Protein AF-A0A7Z1B1B9-F1 (afdb_monomer_lite)

Secondary structure (DSSP, 8-state):
-EEEEEEE-TTTT-TTSEEEEEEEEE------THHHHHHHHHHT-SEEEEEE--EEES-TTS-EEEEEEEEEEEEETTEEEEEEEEEEEEE-TTS-EE-HHHHHHHHHHHHHHHHHHS----THHHHHHHHHHHHHHHHHHHHHHHGGGSS--

Sequence (153 aa):
MATLHHVLAGHPPAPDRGIPATVACELVTGLDDTSVQDAYERSGAAAYLVAPYPRVLGERGTRRLVVGQIRVAVTSTRDVRLALGVEGAWSETGGWHHALLPIAATTLIAGGVALRRLQRPRARHYVITLLLVVALLAVLLLAGALVPAVLNR

pLDDT: mean 75.07, std 13.12, range [39.56, 94.06]

Organism: NCBI:txid485602

Foldseek 3Di:
DKDWDWAADDVVGDPVRTATETEDEDADDDDDVVVQVVVQVVLCAPDKDKDWDWDWDDDPLWIKTWTWIWMWGHRDSRYIYIYTHTDFMWTCNVHTDTDVPVVLVVVLVVVVVVVVVPDDDDPVVVVVNVVVNVVVVVVVVVVVVCVVVPPPD

Radius of gyration: 19.51 Å; chains: 1; bounding box: 53×46×43 Å

Structure (mmCIF, N/CA/C/O backbone):
data_AF-A0A7Z1B1B9-F1
#
_entry.id   AF-A0A7Z1B1B9-F1
#
loop_
_atom_site.group_PDB
_atom_site.id
_atom_site.type_symbol
_atom_site.label_atom_id
_atom_site.label_alt_id
_atom_site.label_comp_id
_atom_site.label_asym_id
_atom_site.label_entity_id
_atom_site.label_seq_id
_atom_site.pdbx_PDB_ins_code
_atom_site.Cartn_x
_atom_site.Cartn_y
_atom_site.Cartn_z
_atom_site.occupancy
_atom_site.B_iso_or_equiv
_atom_site.auth_seq_id
_atom_site.auth_comp_id
_atom_site.auth_asym_id
_atom_site.auth_atom_id
_atom_site.pdbx_PDB_model_num
ATOM 1 N N . MET A 1 1 ? -1.738 10.924 3.959 1.00 52.09 1 MET A N 1
ATOM 2 C CA . MET A 1 1 ? -2.941 11.778 4.114 1.00 52.09 1 MET A CA 1
ATOM 3 C C . MET A 1 1 ? -4.109 10.828 4.320 1.00 52.09 1 MET A C 1
ATOM 5 O O . MET A 1 1 ? -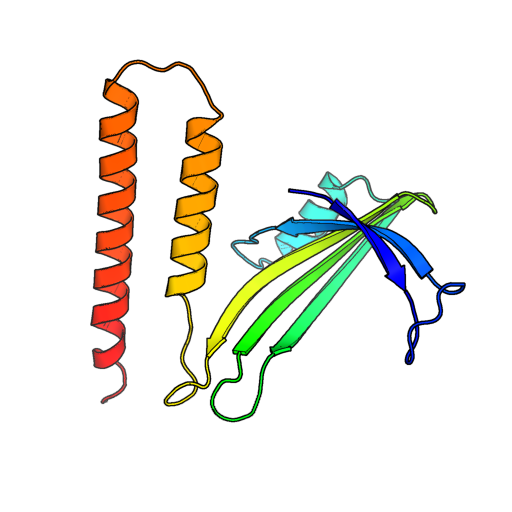4.295 9.965 3.472 1.00 52.09 1 MET A O 1
ATOM 9 N N . ALA A 1 2 ? -4.783 10.889 5.469 1.00 64.75 2 ALA A N 1
ATOM 10 C CA . ALA A 1 2 ? -5.869 9.970 5.814 1.00 64.75 2 ALA A CA 1
ATOM 11 C C . ALA A 1 2 ? -7.205 10.533 5.313 1.00 64.75 2 ALA A C 1
ATOM 13 O O . ALA A 1 2 ? -7.465 11.723 5.488 1.00 64.75 2 ALA A O 1
ATOM 14 N N . THR A 1 3 ? -8.022 9.695 4.681 1.00 75.19 3 THR A N 1
ATOM 15 C CA . THR A 1 3 ? -9.329 10.078 4.132 1.00 75.19 3 THR A CA 1
ATOM 16 C C . THR A 1 3 ? -10.385 9.120 4.669 1.00 75.19 3 THR A C 1
ATOM 18 O O . THR A 1 3 ? -10.143 7.918 4.772 1.00 75.19 3 THR A O 1
ATOM 21 N N . LEU A 1 4 ? -11.554 9.633 5.049 1.00 76.12 4 LEU A N 1
ATOM 22 C CA . LEU A 1 4 ? -12.664 8.788 5.483 1.00 76.12 4 LEU A CA 1
ATOM 23 C C . LEU A 1 4 ? -13.313 8.134 4.258 1.00 76.12 4 LEU A C 1
ATOM 25 O O . LEU A 1 4 ? -13.732 8.833 3.337 1.00 76.12 4 LEU A O 1
ATOM 29 N N . HIS A 1 5 ? -13.420 6.809 4.261 1.00 74.88 5 HIS A N 1
ATOM 30 C CA . HIS A 1 5 ? -14.088 6.047 3.213 1.00 74.88 5 HIS A CA 1
ATOM 31 C C . HIS A 1 5 ? -15.123 5.094 3.807 1.00 74.88 5 HIS A C 1
ATOM 33 O O . HIS A 1 5 ? -14.938 4.507 4.869 1.00 74.88 5 HIS A O 1
ATOM 39 N N . HIS A 1 6 ? -16.226 4.901 3.092 1.00 75.69 6 HIS A N 1
ATOM 40 C CA . HIS A 1 6 ? -17.160 3.833 3.415 1.00 75.69 6 HIS A CA 1
ATOM 41 C C . HIS A 1 6 ? -16.702 2.557 2.705 1.00 75.69 6 HIS A C 1
ATOM 43 O O . HIS A 1 6 ? -16.709 2.499 1.474 1.00 75.69 6 HIS A O 1
ATOM 49 N N . VAL A 1 7 ? -16.256 1.556 3.465 1.00 76.25 7 VAL A N 1
ATOM 50 C CA . VAL A 1 7 ? -15.754 0.300 2.899 1.00 76.25 7 VAL A CA 1
ATOM 51 C C . VAL A 1 7 ? -16.911 -0.682 2.831 1.00 76.25 7 VAL A C 1
ATOM 53 O O . VAL A 1 7 ? -17.411 -1.137 3.856 1.00 76.25 7 VAL A O 1
ATOM 56 N N . LEU A 1 8 ? -17.366 -0.967 1.612 1.00 76.44 8 LEU A N 1
ATOM 57 C CA . LEU A 1 8 ? -18.453 -1.906 1.343 1.00 76.44 8 LEU A CA 1
ATOM 58 C C . LEU A 1 8 ? -17.935 -3.348 1.377 1.00 76.44 8 LEU A C 1
ATOM 60 O O . LEU A 1 8 ? -16.857 -3.628 0.852 1.00 76.44 8 LEU A O 1
ATOM 64 N N . ALA A 1 9 ? -18.714 -4.262 1.950 1.00 74.75 9 ALA A N 1
ATOM 65 C CA . ALA A 1 9 ? -18.451 -5.694 1.924 1.00 74.75 9 ALA A CA 1
ATOM 66 C C . ALA A 1 9 ? -19.285 -6.401 0.840 1.00 74.75 9 ALA A C 1
ATOM 68 O O . ALA A 1 9 ? -20.379 -5.964 0.472 1.00 74.75 9 ALA A O 1
ATOM 69 N N . GLY A 1 10 ? -18.765 -7.538 0.367 1.00 69.00 10 GLY A N 1
ATOM 70 C CA . GLY A 1 10 ? -19.428 -8.426 -0.593 1.00 69.00 10 GLY A CA 1
ATOM 71 C C . GLY A 1 10 ? -19.040 -8.209 -2.061 1.00 69.00 10 GLY A C 1
ATOM 72 O O . GLY A 1 10 ? -18.375 -7.238 -2.424 1.00 69.00 10 GLY A O 1
ATOM 73 N N . HIS A 1 11 ? -19.460 -9.153 -2.909 1.00 64.94 11 HIS A N 1
ATOM 74 C CA . HIS A 1 11 ? -19.406 -9.039 -4.366 1.00 64.94 11 HIS A CA 1
ATOM 75 C C . HIS A 1 11 ? -20.756 -9.490 -4.968 1.00 64.94 11 HIS A C 1
ATOM 77 O O . HIS A 1 11 ? -21.078 -10.674 -4.860 1.00 64.94 11 HIS A O 1
ATOM 83 N N . PRO A 1 12 ? -21.556 -8.588 -5.573 1.00 77.88 12 PRO A N 1
ATOM 84 C CA . PRO A 1 12 ? -21.293 -7.158 -5.754 1.00 77.88 12 PRO A CA 1
ATOM 85 C C . PRO A 1 12 ? -21.307 -6.371 -4.424 1.00 77.88 12 PRO A C 1
ATOM 87 O O . PRO A 1 12 ? -21.840 -6.864 -3.428 1.00 77.88 12 PRO A O 1
ATOM 90 N N . PRO A 1 13 ? -20.723 -5.158 -4.387 1.00 75.38 13 PRO A N 1
ATOM 91 C CA . PRO A 1 13 ? -20.742 -4.308 -3.199 1.00 75.38 13 PRO A CA 1
ATOM 92 C C . PRO A 1 13 ? -22.178 -3.939 -2.810 1.00 75.38 13 PRO A C 1
ATOM 94 O O . PRO A 1 13 ? -22.927 -3.434 -3.647 1.00 75.38 13 PRO A O 1
ATOM 97 N N . ALA A 1 14 ? -22.551 -4.156 -1.547 1.00 77.94 14 ALA A N 1
ATOM 98 C CA . ALA A 1 14 ? -23.880 -3.822 -1.036 1.00 77.94 14 ALA A CA 1
ATOM 99 C C . ALA A 1 14 ? -23.808 -2.587 -0.107 1.00 77.94 14 ALA A C 1
ATOM 101 O O . ALA A 1 14 ? -23.043 -2.607 0.861 1.00 77.94 14 ALA A O 1
ATOM 102 N N . PRO A 1 15 ? -24.556 -1.498 -0.387 1.00 75.81 15 PRO A N 1
ATOM 103 C CA . PRO A 1 15 ? -24.442 -0.224 0.336 1.00 75.81 15 PRO A CA 1
ATOM 104 C C . PRO A 1 15 ? -24.849 -0.313 1.816 1.00 75.81 15 PRO A C 1
ATOM 106 O O . PRO A 1 15 ? -24.348 0.455 2.632 1.00 75.81 15 PRO A O 1
ATOM 109 N N . ASP A 1 16 ? -25.706 -1.270 2.167 1.00 83.81 16 ASP A N 1
ATOM 110 C CA . ASP A 1 16 ? -26.149 -1.599 3.527 1.00 83.81 16 ASP A CA 1
ATOM 111 C C . ASP A 1 16 ? -25.160 -2.493 4.296 1.00 83.81 16 ASP A C 1
ATOM 113 O O . ASP A 1 16 ? -25.317 -2.702 5.497 1.00 83.81 16 ASP A O 1
ATOM 117 N N . ARG A 1 17 ? -24.126 -3.019 3.626 1.00 75.31 17 ARG A N 1
ATOM 118 C CA . ARG A 1 17 ? -23.172 -3.986 4.191 1.00 75.31 17 ARG A CA 1
ATOM 119 C C . ARG A 1 17 ? -21.754 -3.436 4.201 1.00 75.31 17 ARG A C 1
ATOM 121 O O . ARG A 1 17 ? -20.829 -4.097 3.748 1.00 75.31 17 ARG A O 1
ATOM 128 N N . GLY A 1 18 ? -21.576 -2.214 4.692 1.00 77.12 18 GLY A N 1
ATOM 129 C CA . GLY A 1 18 ? -20.262 -1.593 4.835 1.00 77.12 18 GLY A CA 1
ATOM 130 C C . GLY A 1 18 ? -19.958 -1.150 6.258 1.00 77.12 18 GLY A C 1
ATOM 131 O O . GLY A 1 18 ? -20.840 -1.080 7.110 1.00 77.12 18 GLY A O 1
ATOM 132 N N . ILE A 1 19 ? -18.687 -0.848 6.502 1.00 77.44 19 ILE A N 1
ATOM 133 C CA . ILE A 1 19 ? -18.229 -0.226 7.744 1.00 77.44 19 ILE A CA 1
ATOM 134 C C . ILE A 1 19 ? -17.519 1.081 7.364 1.00 77.44 19 ILE A C 1
ATOM 136 O O . ILE A 1 19 ? -16.691 1.082 6.444 1.00 77.44 19 ILE A O 1
ATOM 140 N N . PRO A 1 20 ? -17.826 2.212 8.026 1.00 78.00 20 PRO A N 1
ATOM 141 C CA . PRO A 1 20 ? -17.042 3.425 7.857 1.00 78.00 20 PRO A CA 1
ATOM 142 C C . PRO A 1 20 ? -15.616 3.175 8.360 1.00 78.00 20 PRO A C 1
ATOM 144 O O . PRO A 1 20 ? -15.416 2.767 9.503 1.00 78.00 20 PRO A O 1
ATOM 147 N N . ALA A 1 21 ? -14.625 3.422 7.508 1.00 79.88 21 ALA A N 1
ATOM 148 C CA . ALA A 1 21 ? -13.223 3.265 7.854 1.00 79.88 21 ALA A CA 1
ATOM 149 C C . ALA A 1 21 ? -12.408 4.464 7.370 1.00 79.88 21 ALA A C 1
ATOM 151 O O . ALA A 1 21 ? -12.592 4.987 6.272 1.00 79.88 21 ALA A O 1
ATOM 152 N N . THR A 1 22 ? -11.456 4.898 8.182 1.00 80.94 22 THR A N 1
ATOM 153 C CA . THR A 1 22 ? -10.471 5.879 7.736 1.00 80.94 22 THR A CA 1
ATOM 154 C C . THR A 1 22 ? -9.371 5.140 6.993 1.00 80.94 22 THR A C 1
ATOM 156 O O . THR A 1 22 ? -8.668 4.320 7.581 1.00 80.94 22 THR A O 1
ATOM 159 N N . VAL A 1 23 ? -9.216 5.419 5.700 1.00 79.62 23 VAL A N 1
ATOM 160 C CA . VAL A 1 23 ? -8.163 4.824 4.875 1.00 79.62 23 VAL A CA 1
ATOM 161 C C . VAL A 1 23 ? -7.007 5.807 4.773 1.00 79.62 23 VAL A C 1
ATOM 163 O O . VAL A 1 23 ? -7.166 6.962 4.370 1.00 79.62 23 VAL A O 1
ATOM 166 N N . ALA A 1 24 ? -5.822 5.336 5.127 1.00 76.12 24 ALA A N 1
ATOM 167 C CA . ALA A 1 24 ? -4.565 6.017 4.906 1.00 76.12 24 ALA A CA 1
ATOM 168 C C . ALA A 1 24 ? -3.695 5.163 3.980 1.00 76.12 24 ALA A C 1
ATOM 170 O O . ALA A 1 24 ? -3.542 3.958 4.163 1.00 76.12 24 ALA A O 1
ATOM 171 N N . CYS A 1 25 ? -3.100 5.795 2.976 1.00 66.19 25 CYS A N 1
ATOM 172 C CA . CYS A 1 25 ? -1.982 5.192 2.261 1.00 66.19 25 CYS A CA 1
ATOM 173 C C . CYS A 1 25 ? -0.699 5.645 2.951 1.00 66.19 25 CYS A C 1
ATOM 175 O O . CYS A 1 25 ? -0.447 6.853 3.051 1.00 66.19 25 CYS A O 1
ATOM 177 N N . GLU A 1 26 ? 0.090 4.684 3.418 1.00 67.25 26 GLU A N 1
ATOM 178 C CA . GLU A 1 26 ? 1.363 4.925 4.084 1.00 67.25 26 GLU A CA 1
ATOM 179 C C . GLU A 1 26 ? 2.465 4.206 3.314 1.00 67.25 26 GLU A C 1
ATOM 181 O O . GLU A 1 26 ? 2.332 3.050 2.921 1.00 67.25 26 GLU A O 1
ATOM 186 N N . LEU A 1 27 ? 3.573 4.894 3.062 1.00 62.78 27 LEU A N 1
ATOM 187 C CA . LEU A 1 27 ? 4.744 4.213 2.534 1.00 62.78 27 LEU A CA 1
ATOM 188 C C . LEU A 1 27 ? 5.412 3.494 3.705 1.00 62.78 27 LEU A C 1
ATOM 190 O O . LEU A 1 27 ? 5.888 4.147 4.632 1.00 62.78 27 LEU A O 1
ATOM 194 N N . VAL A 1 28 ? 5.425 2.165 3.674 1.00 64.19 28 VAL A N 1
ATOM 195 C CA . VAL A 1 28 ? 6.071 1.358 4.711 1.00 64.19 28 VAL A CA 1
ATOM 196 C C . VAL A 1 28 ? 7.437 0.942 4.190 1.00 64.19 28 VAL A C 1
ATOM 198 O O . VAL A 1 28 ? 7.543 0.203 3.216 1.00 64.19 28 VAL A O 1
ATOM 201 N N . THR A 1 29 ? 8.492 1.439 4.828 1.00 56.69 29 THR A N 1
ATOM 202 C CA . THR A 1 29 ? 9.866 1.023 4.546 1.00 56.69 29 THR A CA 1
ATOM 203 C C . THR A 1 29 ? 10.276 -0.038 5.559 1.00 56.69 29 THR A C 1
ATOM 205 O O . THR A 1 29 ? 10.488 0.286 6.725 1.00 56.69 29 THR A O 1
ATOM 208 N N . GLY A 1 30 ? 10.398 -1.286 5.109 1.00 55.72 30 GLY A N 1
ATOM 209 C CA . GLY A 1 30 ? 10.837 -2.408 5.937 1.00 55.72 30 GLY A CA 1
ATOM 210 C C . GLY A 1 30 ? 9.676 -3.183 6.559 1.00 55.72 30 GLY A C 1
ATOM 211 O O . GLY A 1 30 ? 8.832 -2.628 7.261 1.00 55.72 30 GLY A O 1
ATOM 212 N N . LEU A 1 31 ? 9.657 -4.483 6.279 1.00 57.34 31 LEU A N 1
ATOM 213 C CA . LEU A 1 31 ? 8.808 -5.473 6.923 1.00 57.34 31 LEU A CA 1
ATOM 214 C C . LEU A 1 31 ? 9.688 -6.320 7.827 1.00 57.34 31 LEU A C 1
ATOM 216 O O . LEU A 1 31 ? 10.106 -7.408 7.447 1.00 57.34 31 LEU A O 1
ATOM 220 N N . ASP A 1 32 ? 10.045 -5.780 8.980 1.00 62.06 32 ASP A N 1
ATOM 221 C CA . ASP A 1 32 ? 10.591 -6.635 10.024 1.00 62.06 32 ASP A CA 1
ATOM 222 C C . ASP A 1 32 ? 9.423 -7.174 10.857 1.00 62.06 32 ASP A C 1
ATOM 224 O O . ASP A 1 32 ? 8.481 -6.426 11.127 1.00 62.06 32 ASP A O 1
ATOM 228 N N . ASP A 1 33 ? 9.434 -8.443 11.253 1.00 59.84 33 ASP A N 1
ATOM 229 C CA . ASP A 1 33 ? 8.339 -9.042 12.037 1.00 59.84 33 ASP A CA 1
ATOM 230 C C . ASP A 1 33 ? 8.189 -8.348 13.402 1.00 59.84 33 ASP A C 1
ATOM 232 O O . ASP A 1 33 ? 7.078 -8.173 13.912 1.00 59.84 33 ASP A O 1
ATOM 236 N N . THR A 1 34 ? 9.293 -7.806 13.923 1.00 59.88 34 THR A N 1
ATOM 237 C CA . THR A 1 34 ? 9.345 -6.907 15.084 1.00 59.88 34 THR A CA 1
ATOM 238 C C . THR A 1 34 ? 8.459 -5.662 14.905 1.00 59.88 34 THR A C 1
ATOM 240 O O . THR A 1 34 ? 7.928 -5.117 15.869 1.00 59.88 34 THR A O 1
ATOM 243 N N . SER A 1 35 ? 8.199 -5.244 13.660 1.00 69.75 35 SER A N 1
ATOM 244 C CA . SER A 1 35 ? 7.395 -4.058 13.348 1.00 69.75 35 SER A CA 1
ATOM 245 C C . SER A 1 35 ? 5.891 -4.233 13.563 1.00 69.75 35 SER A C 1
ATOM 247 O O . SER A 1 35 ? 5.200 -3.223 13.701 1.00 69.75 35 SER A O 1
ATOM 249 N N . VAL A 1 36 ? 5.359 -5.464 13.576 1.00 78.88 36 VAL A N 1
ATOM 250 C CA . VAL A 1 36 ? 3.906 -5.687 13.692 1.00 78.88 36 VAL A CA 1
ATOM 251 C C . VAL A 1 36 ? 3.435 -5.471 15.125 1.00 78.88 36 VAL A C 1
ATOM 253 O O . VAL A 1 36 ? 2.478 -4.725 15.337 1.00 78.88 36 VAL A O 1
ATOM 256 N N . GLN A 1 37 ? 4.129 -6.058 16.102 1.00 82.88 37 GLN A N 1
ATOM 257 C CA . GLN A 1 37 ? 3.823 -5.867 17.521 1.00 82.88 37 GLN A CA 1
ATOM 258 C C . GLN A 1 37 ? 4.034 -4.401 17.934 1.00 82.88 37 GLN A C 1
ATOM 260 O O . GLN A 1 37 ? 3.136 -3.791 18.510 1.00 82.88 37 GLN A O 1
ATOM 265 N N . ASP A 1 38 ? 5.146 -3.784 17.525 1.00 83.00 38 ASP A N 1
ATOM 266 C CA . ASP A 1 38 ? 5.408 -2.360 17.771 1.00 83.00 38 ASP A CA 1
ATOM 267 C C . ASP A 1 38 ? 4.367 -1.444 17.109 1.00 83.00 38 ASP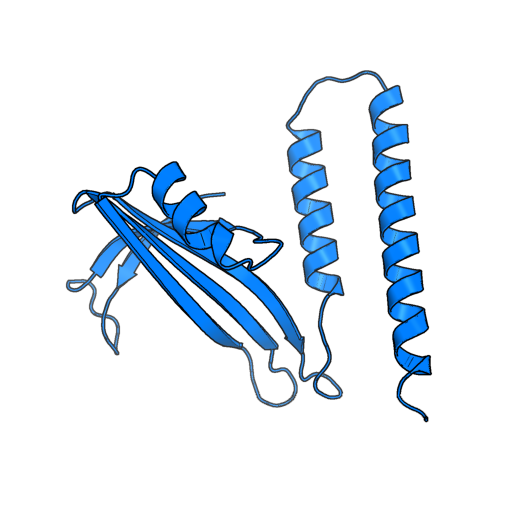 A C 1
ATOM 269 O O . ASP A 1 38 ? 4.056 -0.356 17.603 1.00 83.00 38 ASP A O 1
ATOM 273 N N . ALA A 1 39 ? 3.850 -1.820 15.935 1.00 80.25 39 ALA A N 1
ATOM 274 C CA . ALA A 1 39 ? 2.780 -1.077 15.278 1.00 80.25 39 ALA A CA 1
ATOM 275 C C . ALA A 1 39 ? 1.443 -1.248 16.007 1.00 80.25 39 ALA A C 1
ATOM 277 O O . ALA A 1 39 ? 0.700 -0.272 16.117 1.00 80.25 39 ALA A O 1
ATOM 278 N N . TYR A 1 40 ? 1.156 -2.440 16.536 1.00 85.81 40 TYR A N 1
ATOM 279 C CA . TYR A 1 40 ? -0.011 -2.678 17.378 1.00 85.81 40 TYR A CA 1
ATOM 280 C C . TYR A 1 40 ? 0.040 -1.821 18.645 1.00 85.81 40 TYR A C 1
ATOM 282 O O . TYR A 1 40 ? -0.871 -1.023 18.874 1.00 85.81 40 TYR A O 1
ATOM 290 N N . GLU A 1 41 ? 1.130 -1.896 19.406 1.00 88.94 41 GLU A N 1
ATOM 291 C CA . GLU A 1 41 ? 1.294 -1.154 20.660 1.00 88.94 41 GLU A CA 1
ATOM 292 C C . GLU A 1 41 ? 1.202 0.361 20.445 1.00 88.94 41 GLU A C 1
ATOM 294 O O . GLU A 1 41 ? 0.475 1.052 21.160 1.00 88.94 41 GLU A O 1
ATOM 299 N N . ARG A 1 42 ? 1.842 0.889 19.391 1.00 83.50 42 ARG A N 1
ATOM 300 C CA . ARG A 1 42 ? 1.743 2.316 19.033 1.00 83.50 42 ARG A CA 1
ATOM 301 C C . ARG A 1 42 ? 0.367 2.736 18.528 1.00 83.50 42 ARG A C 1
ATOM 303 O O . ARG A 1 42 ? 0.034 3.917 18.608 1.00 83.50 42 ARG A O 1
ATOM 310 N N . SER A 1 43 ? -0.415 1.815 17.966 1.00 82.00 43 SER A N 1
ATOM 311 C CA . SER A 1 43 ? -1.738 2.143 17.426 1.00 82.00 43 SER A CA 1
ATOM 312 C C . SER A 1 43 ? -2.775 2.414 18.516 1.00 82.00 43 SER A C 1
ATOM 314 O O . SER A 1 43 ? -3.748 3.119 18.249 1.00 82.00 43 SER A O 1
ATOM 316 N N . GLY A 1 44 ? -2.585 1.854 19.720 1.00 87.75 44 GLY A N 1
ATOM 317 C CA . GLY A 1 44 ? -3.588 1.878 20.789 1.00 87.75 44 GLY A CA 1
ATOM 318 C C . GLY A 1 44 ? -4.894 1.163 20.417 1.00 87.75 44 GLY A C 1
ATOM 319 O O . GLY A 1 44 ? -5.934 1.432 21.017 1.00 87.75 44 GLY A O 1
ATOM 320 N N . ALA A 1 45 ? -4.867 0.308 19.391 1.00 90.94 45 ALA A N 1
ATOM 321 C CA . ALA A 1 45 ? -6.041 -0.402 18.916 1.00 90.94 45 ALA A CA 1
ATOM 322 C C . ALA A 1 45 ? -6.444 -1.517 19.889 1.00 90.94 45 ALA A C 1
ATOM 324 O O . ALA A 1 45 ? -5.599 -2.152 20.509 1.00 90.94 45 ALA A O 1
ATOM 325 N N . ALA A 1 46 ? -7.742 -1.801 19.973 1.00 91.62 46 ALA A N 1
ATOM 326 C CA . ALA A 1 46 ? -8.258 -2.970 20.680 1.00 91.62 46 ALA A CA 1
ATOM 327 C C . ALA A 1 46 ? -8.044 -4.266 19.877 1.00 91.62 46 ALA A C 1
ATOM 329 O O . ALA A 1 46 ? -7.966 -5.350 20.448 1.00 91.62 46 ALA A O 1
ATOM 330 N N . ALA A 1 47 ? -7.968 -4.154 18.548 1.00 90.94 47 ALA A N 1
ATOM 331 C CA . ALA A 1 47 ? -7.631 -5.252 17.653 1.00 90.94 47 ALA A CA 1
ATOM 332 C C . ALA A 1 47 ? -6.789 -4.748 16.480 1.00 90.94 47 ALA A C 1
ATOM 334 O O . ALA A 1 47 ? -7.022 -3.653 15.957 1.00 90.94 47 ALA A O 1
ATOM 335 N N . TYR A 1 48 ? -5.834 -5.571 16.054 1.00 91.06 48 TYR A N 1
ATOM 336 C CA . TYR A 1 48 ? -4.925 -5.249 14.964 1.00 91.06 48 TYR A CA 1
ATOM 337 C C . TYR A 1 48 ? -4.688 -6.464 14.078 1.00 91.06 48 TYR A C 1
ATOM 339 O O . TYR A 1 48 ? -4.427 -7.559 14.570 1.00 91.06 48 TYR A O 1
ATOM 347 N N . LEU A 1 49 ? -4.804 -6.268 12.769 1.00 91.81 49 LEU A N 1
ATOM 348 C CA . LEU A 1 49 ? -4.602 -7.304 11.765 1.00 91.81 49 LEU A CA 1
ATOM 349 C C . LEU A 1 49 ? -3.646 -6.789 10.698 1.00 91.81 49 LEU A C 1
ATOM 351 O O . LEU A 1 49 ? -3.807 -5.678 10.197 1.00 91.81 49 LEU A O 1
ATOM 355 N N . VAL A 1 50 ? -2.701 -7.634 10.303 1.00 90.19 50 VAL A N 1
ATOM 356 C CA . VAL A 1 50 ? -1.862 -7.415 9.126 1.00 90.19 50 VAL A CA 1
ATOM 357 C C . VAL A 1 50 ? -2.138 -8.534 8.141 1.00 90.19 50 VAL A C 1
ATOM 359 O O . VAL A 1 50 ? -2.147 -9.703 8.519 1.00 90.19 50 VAL A O 1
ATOM 362 N N . ALA A 1 51 ? -2.379 -8.182 6.884 1.00 90.31 51 ALA A N 1
ATOM 363 C CA . ALA A 1 51 ? -2.579 -9.151 5.818 1.00 90.31 51 ALA A CA 1
ATOM 364 C C . ALA A 1 51 ? -1.780 -8.754 4.566 1.00 90.31 51 ALA A C 1
ATOM 366 O O . ALA A 1 51 ? -1.696 -7.562 4.253 1.00 90.31 51 ALA A O 1
ATOM 367 N N . PRO A 1 52 ? -1.222 -9.723 3.819 1.00 90.12 52 PRO A N 1
ATOM 368 C CA . PRO A 1 52 ? -0.632 -9.459 2.512 1.00 90.12 52 PRO A CA 1
ATOM 369 C C . PRO A 1 52 ? -1.656 -8.842 1.548 1.00 90.12 52 PRO A C 1
ATOM 371 O O . PRO A 1 52 ? -2.819 -9.244 1.519 1.00 90.12 52 PRO A O 1
ATOM 374 N N . TYR A 1 53 ? -1.216 -7.892 0.725 1.00 88.25 53 TYR A N 1
ATOM 375 C CA . TYR A 1 53 ? -2.033 -7.219 -0.285 1.00 88.25 53 TYR A CA 1
ATOM 376 C C . TYR A 1 53 ? -1.355 -7.259 -1.665 1.00 88.25 53 TYR A C 1
ATOM 378 O O . TYR A 1 53 ? -0.717 -6.290 -2.085 1.00 88.25 53 TYR A O 1
ATOM 386 N N . PRO A 1 54 ? -1.486 -8.373 -2.405 1.00 91.69 54 PRO A N 1
ATOM 387 C CA . PRO A 1 54 ? -1.152 -8.407 -3.818 1.00 91.69 54 PRO A CA 1
ATOM 388 C C . PRO A 1 54 ? -2.329 -7.883 -4.646 1.00 91.69 54 PRO A C 1
ATOM 390 O O . PRO A 1 54 ? -3.462 -8.353 -4.520 1.00 91.69 54 PRO A O 1
ATOM 393 N N . ARG A 1 55 ? -2.073 -6.933 -5.547 1.00 90.62 55 ARG A N 1
ATOM 394 C CA . ARG A 1 55 ? -3.084 -6.455 -6.492 1.00 90.62 55 ARG A CA 1
ATOM 395 C C . ARG A 1 55 ? -2.524 -6.289 -7.890 1.00 90.62 55 ARG A C 1
ATOM 397 O O . ARG A 1 55 ? -1.602 -5.512 -8.115 1.00 90.62 55 ARG A O 1
ATOM 404 N N . VAL A 1 56 ? -3.145 -6.981 -8.839 1.00 92.19 56 VAL A N 1
A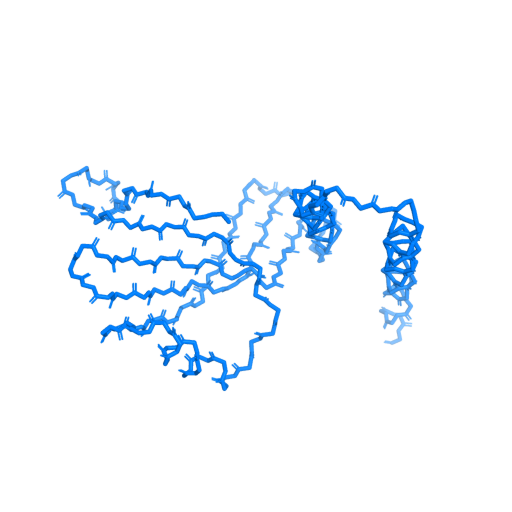TOM 405 C CA . VAL A 1 56 ? -2.908 -6.785 -10.270 1.00 92.19 56 VAL A CA 1
ATOM 406 C C . VAL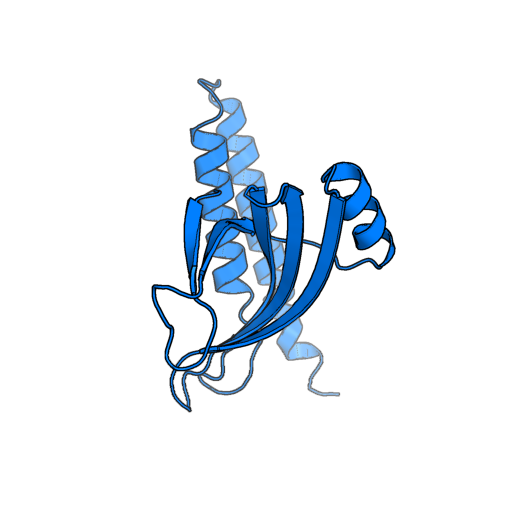 A 1 56 ? -3.877 -5.723 -10.787 1.00 92.19 56 VAL A C 1
ATOM 408 O O . VAL A 1 56 ? -5.074 -5.771 -10.508 1.00 92.19 56 VAL A O 1
ATOM 411 N N . LEU A 1 57 ? -3.351 -4.749 -11.517 1.00 91.69 57 LEU A N 1
ATOM 412 C CA . LEU A 1 57 ? -4.075 -3.624 -12.099 1.00 91.69 57 LEU A CA 1
ATOM 413 C C . LEU A 1 57 ? -3.819 -3.572 -13.605 1.00 91.69 57 LEU A C 1
ATOM 415 O O . LEU A 1 57 ? -2.708 -3.865 -14.039 1.00 91.69 57 LEU A O 1
ATOM 419 N N . GLY A 1 58 ? -4.805 -3.123 -14.378 1.00 91.38 58 GLY A N 1
ATOM 420 C CA . GLY A 1 58 ? -4.678 -2.939 -15.826 1.00 91.38 58 GLY A CA 1
ATOM 421 C C . GLY A 1 58 ? -4.871 -4.218 -16.645 1.00 91.38 58 GLY A C 1
ATOM 422 O O . GLY A 1 58 ? -5.170 -5.290 -16.117 1.00 91.38 58 GLY A O 1
ATOM 423 N N . GLU A 1 59 ? -4.715 -4.077 -17.958 1.00 92.75 59 GLU A N 1
ATOM 424 C CA . GLU A 1 59 ? -4.907 -5.147 -18.937 1.00 92.75 59 GLU A CA 1
ATOM 425 C C . GLU A 1 59 ? -3.597 -5.865 -19.253 1.00 92.75 59 GLU A C 1
ATOM 427 O O . GLU A 1 59 ? -2.504 -5.317 -19.082 1.00 92.75 59 GLU A O 1
ATOM 432 N N . ARG A 1 60 ? -3.701 -7.099 -19.756 1.00 93.12 60 ARG A N 1
ATOM 433 C CA . ARG A 1 60 ? -2.544 -7.900 -20.175 1.00 93.12 60 ARG A CA 1
ATOM 434 C C . ARG A 1 60 ? -1.651 -7.114 -21.146 1.00 93.12 60 ARG A C 1
ATOM 436 O O . ARG A 1 60 ? -2.139 -6.521 -22.098 1.00 93.12 60 ARG A O 1
ATOM 443 N N . GLY A 1 61 ? -0.343 -7.123 -20.896 1.00 91.06 61 GLY A N 1
ATOM 444 C CA . GLY A 1 61 ? 0.665 -6.347 -21.631 1.00 91.06 61 GLY A CA 1
ATOM 445 C C . GLY A 1 61 ? 0.973 -4.979 -21.008 1.00 91.06 61 GLY A C 1
ATOM 446 O O . GLY A 1 61 ? 2.018 -4.394 -21.288 1.00 91.06 61 GLY A O 1
ATOM 447 N N . THR A 1 62 ? 0.109 -4.485 -20.118 1.00 91.50 62 THR A N 1
ATOM 448 C CA . THR A 1 62 ? 0.305 -3.237 -19.357 1.00 91.50 62 THR A CA 1
ATOM 449 C C . THR A 1 62 ? 0.002 -3.410 -17.867 1.00 91.50 62 THR A C 1
ATOM 451 O O . THR A 1 62 ? -0.160 -2.423 -17.141 1.00 91.50 62 THR A O 1
ATOM 454 N N . ARG A 1 63 ? -0.064 -4.664 -17.390 1.00 94.06 63 ARG A N 1
ATOM 455 C CA . ARG A 1 63 ? -0.411 -4.956 -16.001 1.00 94.06 63 ARG A CA 1
ATOM 456 C C . ARG A 1 63 ? 0.605 -4.353 -15.051 1.00 94.06 63 ARG A C 1
ATOM 458 O O . ARG A 1 63 ? 1.807 -4.340 -15.312 1.00 94.06 63 ARG A O 1
ATOM 465 N N . ARG A 1 64 ? 0.108 -3.914 -13.902 1.00 90.94 64 ARG A N 1
ATOM 466 C CA . ARG A 1 64 ? 0.922 -3.540 -12.752 1.00 90.94 64 ARG A CA 1
ATOM 467 C C . ARG A 1 64 ? 0.583 -4.452 -11.595 1.00 90.94 64 ARG A C 1
ATOM 469 O O . ARG A 1 64 ? -0.586 -4.585 -11.252 1.00 90.94 64 ARG A O 1
ATOM 476 N N . LEU A 1 65 ? 1.590 -5.071 -11.003 1.00 90.19 65 LEU A N 1
ATOM 477 C CA . LEU A 1 65 ? 1.449 -5.822 -9.765 1.00 90.19 65 LEU A CA 1
ATOM 478 C C . LEU A 1 65 ? 1.924 -4.927 -8.628 1.00 90.19 65 LEU A C 1
ATOM 480 O O . LEU A 1 65 ? 3.089 -4.557 -8.587 1.00 90.19 65 LEU A O 1
ATOM 484 N N . VAL A 1 66 ? 1.026 -4.572 -7.722 1.00 88.94 66 VAL A N 1
ATOM 485 C CA . VAL A 1 66 ? 1.359 -3.903 -6.465 1.00 88.94 66 VAL A CA 1
ATOM 486 C C . VAL A 1 66 ? 1.417 -4.974 -5.388 1.00 88.94 66 VAL A C 1
ATOM 488 O O . VAL A 1 66 ? 0.465 -5.741 -5.248 1.00 88.94 66 VAL A O 1
ATOM 491 N N . VAL A 1 67 ? 2.521 -5.034 -4.652 1.00 88.44 67 VAL A N 1
ATOM 492 C CA . VAL A 1 67 ? 2.680 -5.913 -3.489 1.00 88.44 67 VAL A CA 1
ATOM 493 C C . VAL A 1 67 ? 2.891 -5.039 -2.266 1.00 88.44 67 VAL A C 1
ATOM 495 O O . VAL A 1 67 ? 3.501 -3.967 -2.335 1.00 88.44 67 VAL A O 1
ATOM 498 N N . GLY A 1 68 ? 2.319 -5.470 -1.157 1.00 88.12 68 GLY A N 1
ATOM 499 C CA . GLY A 1 68 ? 2.319 -4.725 0.078 1.00 88.12 68 GLY A CA 1
ATOM 500 C C . GLY A 1 68 ? 1.573 -5.465 1.171 1.00 88.12 68 GLY A C 1
ATOM 501 O O . GLY A 1 68 ? 1.238 -6.645 1.043 1.00 88.12 68 GLY A O 1
ATOM 502 N N . GLN A 1 69 ? 1.202 -4.714 2.197 1.00 88.81 69 GLN A N 1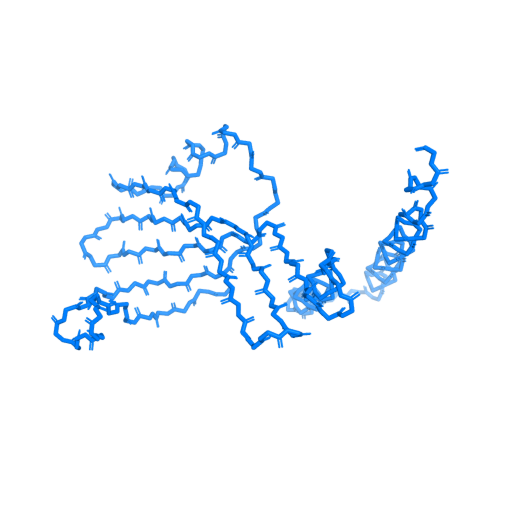
ATOM 503 C CA . GLN A 1 69 ? 0.376 -5.178 3.298 1.00 88.81 69 GLN A CA 1
ATOM 504 C C . GLN A 1 69 ? -0.764 -4.207 3.554 1.00 88.81 69 GLN A C 1
ATOM 506 O O . GLN A 1 69 ? -0.603 -2.989 3.464 1.00 88.81 69 GLN A O 1
ATOM 511 N N . ILE A 1 70 ? -1.909 -4.749 3.946 1.00 89.50 70 ILE A N 1
ATOM 512 C CA . ILE A 1 70 ? -2.964 -3.981 4.586 1.00 89.50 70 ILE A CA 1
ATOM 513 C C . ILE A 1 70 ? -2.880 -4.191 6.094 1.00 89.50 70 ILE A C 1
ATOM 515 O O . ILE A 1 70 ? -2.756 -5.313 6.583 1.00 89.50 70 ILE A O 1
ATOM 519 N N . ARG A 1 71 ? -2.933 -3.088 6.828 1.00 89.88 71 ARG A N 1
ATOM 520 C CA . ARG A 1 71 ? -2.951 -3.038 8.284 1.00 89.88 71 ARG A CA 1
ATOM 521 C C . ARG A 1 71 ? -4.302 -2.497 8.708 1.00 89.88 71 ARG A C 1
ATOM 523 O O . ARG A 1 71 ? -4.715 -1.432 8.253 1.00 89.88 71 ARG A O 1
ATOM 530 N N . VAL A 1 72 ? -4.992 -3.238 9.555 1.00 90.25 72 VAL A N 1
ATOM 531 C CA . VAL A 1 72 ? -6.305 -2.882 10.083 1.00 90.25 72 VAL A CA 1
ATOM 532 C C . VAL A 1 72 ? -6.149 -2.668 11.573 1.00 90.25 72 VAL A C 1
ATOM 534 O O . VAL A 1 72 ? -5.791 -3.597 12.286 1.00 90.25 72 VAL A O 1
ATOM 537 N N . ALA A 1 73 ? -6.422 -1.457 12.037 1.00 90.56 73 ALA A N 1
ATOM 538 C CA . ALA A 1 73 ? -6.438 -1.108 13.447 1.00 90.56 73 ALA A CA 1
ATOM 539 C C . ALA A 1 73 ? -7.864 -0.721 13.842 1.00 90.56 73 ALA A C 1
ATOM 541 O O . ALA A 1 73 ? -8.472 0.142 13.209 1.00 90.56 73 ALA A O 1
ATOM 542 N N . VAL A 1 74 ? -8.403 -1.359 14.878 1.00 91.81 74 VAL A N 1
ATOM 543 C CA . VAL A 1 74 ? -9.751 -1.089 15.387 1.00 91.81 74 VAL A CA 1
ATOM 544 C C . VAL A 1 74 ? -9.637 -0.555 16.805 1.00 91.81 74 VAL A C 1
ATOM 546 O O . VAL A 1 74 ? -9.340 -1.306 17.731 1.00 91.81 74 VAL A O 1
ATOM 549 N N . THR A 1 75 ? -9.877 0.741 16.987 1.00 88.50 75 THR A N 1
ATOM 550 C CA . THR A 1 75 ? -9.888 1.371 18.321 1.00 88.50 75 THR A CA 1
ATOM 551 C C . THR A 1 75 ? -11.254 1.208 18.984 1.00 88.50 75 THR A C 1
ATOM 553 O O . THR A 1 75 ? -11.368 1.000 20.187 1.00 88.50 75 THR A O 1
ATOM 556 N N . SER A 1 76 ? -12.315 1.307 18.184 1.00 84.75 76 SER A N 1
ATOM 557 C CA . SER A 1 76 ? -13.704 1.122 18.604 1.00 84.75 76 SER A CA 1
ATOM 558 C C . SER A 1 76 ? -14.531 0.606 17.429 1.00 84.75 76 SER A C 1
ATOM 560 O O . SER A 1 76 ? -14.079 0.640 16.285 1.00 84.75 76 SER A O 1
ATOM 562 N N . THR A 1 77 ? -15.777 0.198 17.675 1.00 76.31 77 THR A N 1
ATOM 563 C CA . THR A 1 77 ? -16.705 -0.288 16.635 1.00 76.31 77 THR A CA 1
ATOM 564 C C . THR A 1 77 ? -16.958 0.700 15.490 1.00 76.31 77 THR A C 1
ATOM 566 O O . THR A 1 77 ? -17.464 0.294 14.448 1.00 76.31 77 THR A O 1
ATOM 569 N N . ARG A 1 78 ? -16.617 1.985 15.659 1.00 77.25 78 ARG A N 1
ATOM 570 C CA . ARG A 1 78 ? -16.760 3.030 14.631 1.00 77.25 78 ARG A CA 1
ATOM 571 C C . ARG A 1 78 ? -15.442 3.687 14.211 1.00 77.25 78 ARG A C 1
ATOM 573 O O . ARG A 1 78 ? -15.465 4.526 13.318 1.00 77.25 78 ARG A O 1
ATOM 580 N N . ASP A 1 79 ? -14.318 3.329 14.832 1.00 83.94 79 ASP A N 1
ATOM 581 C CA . ASP A 1 79 ? -12.988 3.848 14.482 1.00 83.94 79 ASP A CA 1
ATOM 582 C C . ASP A 1 79 ? -12.123 2.694 13.976 1.00 83.94 79 ASP A C 1
ATOM 584 O O . ASP A 1 79 ? -11.323 2.110 14.713 1.00 83.94 79 ASP A O 1
ATOM 588 N N . VAL A 1 80 ? -12.362 2.340 12.711 1.00 86.12 80 VAL A N 1
ATOM 589 C CA . VAL A 1 80 ? -11.544 1.400 11.946 1.00 86.12 80 VAL A CA 1
ATOM 590 C C . VAL A 1 80 ? -10.587 2.206 11.083 1.00 86.12 80 VAL A C 1
ATOM 592 O O . VAL A 1 80 ? -11.008 3.026 10.263 1.00 86.12 80 VAL A O 1
ATOM 595 N N . ARG A 1 81 ? -9.291 1.958 11.242 1.00 85.50 81 ARG A N 1
ATOM 596 C CA . ARG A 1 81 ? -8.236 2.544 10.419 1.00 85.50 81 ARG A CA 1
ATOM 597 C C . ARG A 1 81 ? -7.621 1.473 9.545 1.00 85.50 81 ARG A C 1
ATOM 599 O O . ARG A 1 81 ? -7.224 0.415 10.026 1.00 85.50 81 ARG A O 1
ATOM 606 N N . LEU A 1 82 ? -7.541 1.774 8.260 1.00 85.00 82 LEU A N 1
ATOM 607 C CA . LEU A 1 82 ? -6.927 0.928 7.252 1.00 85.00 82 LEU A CA 1
ATOM 608 C C . LEU A 1 82 ? -5.688 1.648 6.738 1.00 85.00 82 LEU A C 1
ATOM 610 O O . LEU A 1 82 ? -5.808 2.714 6.139 1.00 85.00 82 LEU A O 1
ATOM 614 N N . ALA A 1 83 ? -4.515 1.074 6.971 1.00 84.94 83 ALA A N 1
ATOM 615 C CA . ALA A 1 83 ? -3.267 1.551 6.401 1.00 84.94 83 ALA A CA 1
ATOM 616 C C . ALA A 1 83 ? -2.787 0.569 5.331 1.00 84.94 83 ALA A C 1
ATOM 618 O O . ALA A 1 83 ? -2.624 -0.619 5.599 1.00 84.94 83 ALA A O 1
ATOM 619 N N . LEU A 1 84 ? -2.570 1.059 4.113 1.00 82.94 84 LEU A N 1
ATOM 620 C CA . LEU A 1 84 ? -1.941 0.273 3.055 1.00 82.94 84 LEU A CA 1
ATOM 621 C C . LEU A 1 84 ? -0.453 0.610 3.007 1.00 82.94 84 LEU A C 1
ATOM 623 O O . LEU A 1 84 ? -0.113 1.733 2.641 1.00 82.94 84 LEU A O 1
ATOM 627 N N . GLY A 1 85 ? 0.393 -0.362 3.341 1.00 83.19 85 GLY A N 1
ATOM 628 C CA . GLY A 1 85 ? 1.837 -0.316 3.147 1.00 83.19 85 GLY A CA 1
ATOM 629 C C . GLY A 1 85 ? 2.209 -0.892 1.791 1.00 83.19 85 GLY A C 1
ATOM 630 O O . GLY A 1 85 ? 1.996 -2.075 1.559 1.00 83.19 85 GLY A O 1
ATOM 631 N N . VAL A 1 86 ? 2.744 -0.075 0.885 1.00 81.75 86 VAL A N 1
ATOM 632 C CA . VAL A 1 86 ? 3.214 -0.550 -0.428 1.00 81.75 86 VAL A CA 1
ATOM 633 C C . VAL A 1 86 ? 4.690 -0.929 -0.332 1.00 81.75 86 VAL A C 1
ATOM 635 O O . VAL A 1 86 ? 5.516 -0.069 -0.041 1.00 81.75 86 VAL A O 1
ATOM 638 N N . GLU A 1 87 ? 5.010 -2.194 -0.602 1.00 81.62 87 GLU A N 1
ATOM 639 C CA . GLU A 1 87 ? 6.384 -2.723 -0.590 1.00 81.62 87 GLU A CA 1
ATOM 640 C C . GLU A 1 87 ? 7.071 -2.556 -1.941 1.00 81.62 87 GLU A C 1
ATOM 642 O O . GLU A 1 87 ? 8.252 -2.226 -2.022 1.00 81.62 87 GLU A O 1
ATOM 647 N N . GLY A 1 88 ? 6.324 -2.792 -3.017 1.00 82.12 88 GLY A N 1
ATOM 648 C CA . GLY A 1 88 ? 6.874 -2.799 -4.358 1.00 82.12 88 GLY A CA 1
ATOM 649 C C . GLY A 1 88 ? 5.792 -2.745 -5.417 1.00 82.12 88 GLY A C 1
ATOM 650 O O . GLY A 1 88 ? 4.623 -3.074 -5.190 1.00 82.12 88 GLY A O 1
ATOM 651 N N . ALA A 1 89 ? 6.198 -2.316 -6.603 1.00 87.44 89 ALA A N 1
ATOM 652 C CA . ALA A 1 89 ? 5.351 -2.330 -7.779 1.00 87.44 89 ALA A CA 1
ATOM 653 C C . ALA A 1 89 ? 6.136 -2.909 -8.950 1.00 87.44 89 ALA A C 1
ATOM 655 O O . ALA A 1 89 ? 7.259 -2.490 -9.208 1.00 87.44 89 ALA A O 1
ATOM 656 N N . TRP A 1 90 ? 5.541 -3.835 -9.689 1.00 91.00 90 TRP A N 1
ATOM 657 C CA . TRP A 1 90 ? 6.092 -4.386 -10.919 1.00 91.00 90 TRP A CA 1
ATOM 658 C C . TRP A 1 90 ? 5.214 -3.988 -12.094 1.00 91.00 90 TRP A C 1
ATOM 660 O O . TRP A 1 90 ? 3.999 -3.862 -11.954 1.00 91.00 90 TRP A O 1
ATOM 670 N N . SER A 1 91 ? 5.830 -3.800 -13.252 1.00 90.06 91 SER A N 1
ATOM 671 C CA . SER A 1 91 ? 5.156 -3.487 -14.508 1.00 90.06 91 SER A CA 1
ATOM 672 C C . SER A 1 91 ? 5.416 -4.597 -15.516 1.00 90.06 91 SER A C 1
ATOM 674 O O . SER A 1 91 ? 6.543 -5.070 -15.603 1.00 90.06 91 SER A O 1
ATOM 676 N N . GLU A 1 92 ? 4.391 -5.003 -16.266 1.00 93.19 92 GLU A N 1
ATOM 677 C CA . GLU A 1 92 ? 4.488 -5.966 -17.373 1.00 93.19 92 GLU A CA 1
ATOM 678 C C . GLU A 1 92 ? 4.918 -5.300 -18.693 1.00 93.19 92 GLU A C 1
ATOM 680 O O . GLU A 1 92 ? 5.235 -5.995 -19.656 1.00 93.19 92 GLU A O 1
ATOM 685 N N . THR A 1 93 ? 4.921 -3.965 -18.783 1.00 88.19 93 THR A N 1
ATOM 686 C CA . THR A 1 93 ? 5.238 -3.263 -20.038 1.00 88.19 93 THR A CA 1
ATOM 687 C C . THR A 1 93 ? 6.651 -3.609 -20.514 1.00 88.19 93 THR A C 1
ATOM 689 O O . THR A 1 93 ? 7.629 -3.190 -19.907 1.00 88.19 93 THR A O 1
ATOM 692 N N . GLY A 1 94 ? 6.763 -4.361 -21.612 1.00 87.44 94 GLY A N 1
ATOM 693 C CA . GLY A 1 94 ? 8.058 -4.848 -22.106 1.00 87.44 94 GLY A CA 1
ATOM 694 C C . GLY A 1 94 ? 8.654 -6.007 -21.291 1.00 87.44 94 GLY A C 1
ATOM 695 O O . GLY A 1 94 ? 9.850 -6.259 -21.386 1.00 87.44 94 GLY A O 1
ATOM 696 N N . GLY A 1 95 ? 7.834 -6.711 -20.505 1.00 90.50 95 GLY A N 1
ATOM 697 C CA . GLY A 1 95 ? 8.241 -7.766 -19.574 1.00 90.50 95 GLY A CA 1
ATOM 698 C C . GLY A 1 95 ? 8.114 -7.328 -18.114 1.00 90.50 95 GLY A C 1
ATOM 699 O O . GLY A 1 95 ? 8.041 -6.136 -17.817 1.00 90.50 95 GLY A O 1
ATOM 700 N N . TRP A 1 96 ? 8.074 -8.295 -17.192 1.00 91.06 96 TRP A N 1
ATOM 701 C CA . TRP A 1 96 ? 7.969 -8.009 -15.761 1.00 91.06 96 TRP A CA 1
ATOM 702 C C . TRP A 1 96 ? 9.258 -7.390 -15.225 1.00 91.06 96 TRP A C 1
ATOM 704 O O . TRP A 1 96 ? 10.295 -8.045 -15.167 1.00 91.06 96 TRP A O 1
ATOM 714 N N . HIS A 1 97 ? 9.175 -6.136 -14.792 1.00 87.31 97 HIS A N 1
ATOM 715 C CA . HIS A 1 97 ? 10.287 -5.412 -14.188 1.00 87.31 97 HIS A CA 1
ATOM 716 C C . HIS A 1 97 ? 9.821 -4.594 -12.985 1.00 87.31 97 HIS A C 1
ATOM 718 O O . HIS A 1 97 ? 8.661 -4.183 -12.892 1.00 87.31 97 HIS A O 1
ATOM 724 N N . HIS 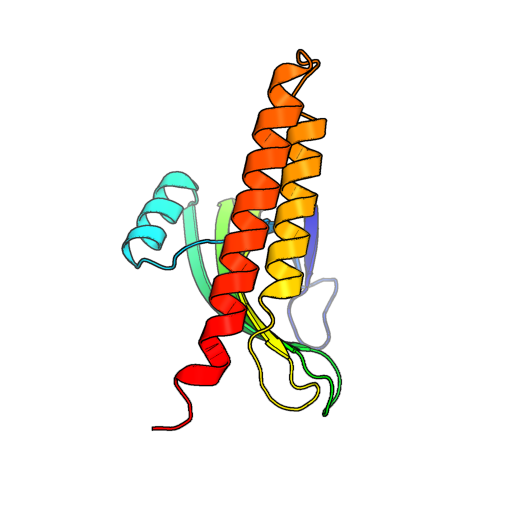A 1 98 ? 10.732 -4.364 -12.042 1.00 85.06 98 HIS A N 1
ATOM 725 C CA . HIS A 1 98 ? 10.439 -3.608 -10.832 1.00 85.06 98 HIS A CA 1
ATOM 726 C C . HIS A 1 98 ? 10.336 -2.107 -11.155 1.00 85.06 98 HIS A C 1
ATOM 728 O O . HIS A 1 98 ? 11.285 -1.481 -11.627 1.00 85.06 98 HIS A O 1
ATOM 734 N N . ALA A 1 99 ? 9.172 -1.519 -10.904 1.00 78.25 99 ALA A N 1
ATOM 735 C CA . ALA A 1 99 ? 8.859 -0.120 -11.150 1.00 78.25 99 ALA A CA 1
ATOM 736 C C . ALA A 1 99 ? 9.155 0.725 -9.897 1.00 78.25 99 ALA A C 1
ATOM 738 O O . ALA A 1 99 ? 8.250 1.235 -9.238 1.00 78.25 99 ALA A O 1
ATOM 739 N N . LEU A 1 100 ? 10.443 0.897 -9.577 1.00 68.50 100 LEU A N 1
ATOM 740 C CA . LEU A 1 100 ? 10.900 1.766 -8.476 1.00 68.50 100 LEU A CA 1
ATOM 741 C C . LEU A 1 100 ? 10.773 3.259 -8.801 1.00 68.50 100 LEU A C 1
ATOM 743 O O . LEU A 1 100 ? 10.541 4.074 -7.911 1.00 68.50 100 LEU A O 1
ATOM 747 N N . LEU A 1 101 ? 10.904 3.619 -10.080 1.00 60.78 101 LEU A N 1
ATOM 748 C CA . LEU A 1 101 ? 10.900 5.004 -10.563 1.00 60.78 101 LEU A CA 1
ATOM 749 C C . LEU A 1 101 ? 9.632 5.792 -10.183 1.00 60.78 101 LEU A C 1
ATOM 751 O O . LEU A 1 101 ? 9.766 6.895 -9.652 1.00 60.78 101 LEU A O 1
ATOM 755 N N . PRO A 1 102 ? 8.409 5.260 -10.377 1.00 59.00 102 PRO A N 1
ATOM 756 C CA . PRO A 1 102 ? 7.188 5.943 -9.960 1.00 59.00 102 PRO A CA 1
ATOM 757 C C . PRO A 1 102 ? 7.123 6.141 -8.446 1.00 59.00 102 PRO A C 1
ATOM 759 O O . PRO A 1 102 ? 6.711 7.204 -7.989 1.00 59.00 102 PRO A O 1
ATOM 762 N N . ILE A 1 103 ? 7.559 5.148 -7.663 1.00 57.66 103 ILE A N 1
ATOM 763 C CA . ILE A 1 103 ? 7.540 5.218 -6.198 1.00 57.66 103 ILE A CA 1
ATOM 764 C C . ILE A 1 103 ? 8.516 6.299 -5.731 1.00 57.66 103 ILE A C 1
ATOM 766 O O . ILE A 1 103 ? 8.109 7.214 -5.022 1.00 57.66 103 ILE A O 1
ATOM 770 N N . ALA A 1 104 ? 9.762 6.274 -6.210 1.00 58.44 104 ALA A N 1
ATOM 771 C CA . ALA A 1 104 ? 10.768 7.286 -5.894 1.00 58.44 104 ALA A CA 1
ATOM 772 C C . ALA A 1 104 ? 10.316 8.703 -6.291 1.00 58.44 104 ALA A C 1
ATOM 774 O O . ALA A 1 104 ? 10.458 9.640 -5.504 1.00 58.44 104 ALA A O 1
ATOM 775 N N . ALA A 1 105 ? 9.707 8.862 -7.470 1.00 61.22 105 ALA A N 1
ATOM 776 C CA . ALA A 1 105 ? 9.172 10.144 -7.920 1.00 61.22 105 ALA A CA 1
ATOM 777 C C . ALA A 1 105 ? 8.027 10.642 -7.022 1.00 61.22 105 ALA A C 1
ATOM 779 O O . ALA A 1 105 ? 8.001 11.812 -6.639 1.00 61.22 105 ALA A O 1
ATOM 780 N N . THR A 1 106 ? 7.107 9.758 -6.627 1.00 59.94 106 THR A N 1
ATOM 781 C CA . THR A 1 106 ? 5.989 10.123 -5.742 1.00 59.94 106 THR A CA 1
ATOM 782 C C . THR A 1 106 ? 6.493 10.510 -4.352 1.00 59.94 106 THR A C 1
ATOM 784 O O . THR A 1 106 ? 6.037 11.505 -3.787 1.00 59.94 106 THR A O 1
ATOM 787 N N . THR A 1 107 ? 7.486 9.785 -3.830 1.00 60.53 107 THR A N 1
ATOM 788 C CA . THR A 1 107 ? 8.145 10.088 -2.553 1.00 60.53 107 THR A CA 1
ATOM 789 C C . THR A 1 107 ? 8.846 11.445 -2.588 1.00 60.53 107 THR A C 1
ATOM 791 O O . THR A 1 107 ? 8.696 12.234 -1.657 1.00 60.53 107 THR A O 1
ATOM 794 N N . LEU A 1 108 ? 9.550 11.765 -3.679 1.00 62.62 108 LEU A N 1
ATOM 795 C CA . LEU A 1 108 ? 10.193 13.070 -3.865 1.00 62.62 108 LEU A CA 1
ATOM 796 C C . LEU A 1 108 ? 9.175 14.216 -3.896 1.00 62.62 108 LEU A C 1
ATOM 798 O O . LEU A 1 108 ? 9.383 15.244 -3.250 1.00 62.62 108 LEU A O 1
ATOM 802 N N . ILE A 1 109 ? 8.053 14.032 -4.595 1.00 69.56 109 ILE A N 1
ATOM 803 C CA . ILE A 1 109 ? 6.986 15.038 -4.669 1.00 69.56 109 ILE A CA 1
ATOM 804 C C . ILE A 1 109 ? 6.331 15.228 -3.295 1.00 69.56 109 ILE A C 1
ATOM 806 O O . ILE A 1 109 ? 6.191 16.361 -2.833 1.00 69.56 109 ILE A O 1
ATOM 810 N N . ALA A 1 110 ? 5.966 14.139 -2.612 1.00 65.31 110 ALA A N 1
ATOM 811 C CA . ALA A 1 110 ? 5.350 14.190 -1.287 1.00 65.31 110 ALA A CA 1
ATOM 812 C C . ALA A 1 110 ? 6.279 14.838 -0.246 1.00 65.31 110 ALA A C 1
ATOM 814 O O . ALA A 1 110 ? 5.841 15.710 0.508 1.00 65.31 110 ALA A O 1
ATOM 815 N N . GLY A 1 111 ? 7.567 14.475 -0.256 1.00 66.31 111 GLY A N 1
ATOM 816 C CA . GLY A 1 111 ? 8.595 15.089 0.581 1.00 66.31 111 GLY A CA 1
ATOM 817 C C . GLY A 1 111 ? 8.742 16.584 0.303 1.00 66.31 111 GLY A C 1
ATOM 818 O O . GLY A 1 111 ? 8.669 17.389 1.228 1.00 66.31 111 GLY A O 1
ATOM 819 N N . GLY A 1 112 ? 8.844 16.978 -0.970 1.00 61.22 112 GLY A N 1
ATOM 820 C CA . GLY A 1 112 ? 8.925 18.383 -1.373 1.00 61.22 112 GLY A CA 1
ATOM 821 C C . GLY A 1 112 ? 7.705 19.207 -0.947 1.00 61.22 112 GLY A C 1
ATOM 822 O O . GLY A 1 112 ? 7.850 20.343 -0.497 1.00 61.22 112 GLY A O 1
ATOM 823 N N . VAL A 1 113 ? 6.500 18.636 -1.017 1.00 67.81 113 VAL A N 1
ATOM 824 C CA . VAL A 1 113 ? 5.265 19.293 -0.557 1.00 67.81 113 VAL A CA 1
ATOM 825 C C . VAL A 1 113 ? 5.230 19.428 0.967 1.00 67.81 113 VAL A C 1
ATOM 827 O O . VAL A 1 113 ? 4.848 20.488 1.466 1.00 67.81 113 VAL A O 1
ATOM 830 N N . ALA A 1 114 ? 5.641 18.400 1.712 1.00 62.22 114 ALA A N 1
ATOM 831 C CA . ALA A 1 114 ? 5.731 18.458 3.171 1.00 62.22 114 ALA A CA 1
ATOM 832 C C . ALA A 1 114 ? 6.760 19.507 3.631 1.00 62.22 114 ALA A C 1
ATOM 834 O O . ALA A 1 114 ? 6.445 20.342 4.478 1.00 62.22 114 ALA A O 1
ATOM 835 N N . LEU A 1 115 ? 7.936 19.542 2.994 1.00 58.72 115 LEU A N 1
ATOM 836 C CA . LEU A 1 115 ? 8.967 20.566 3.195 1.00 58.72 115 LEU A CA 1
ATOM 837 C C . LEU A 1 115 ? 8.461 21.971 2.850 1.00 58.72 115 LEU A C 1
ATOM 839 O O . LEU A 1 115 ? 8.701 22.906 3.599 1.00 58.72 115 LEU A O 1
ATOM 843 N N . ARG A 1 116 ? 7.696 22.130 1.764 1.00 60.97 116 ARG A N 1
ATOM 844 C CA . ARG A 1 116 ? 7.102 23.423 1.385 1.00 60.97 116 ARG A CA 1
ATOM 845 C C . ARG A 1 116 ? 6.038 23.909 2.376 1.00 60.97 116 ARG A C 1
ATOM 847 O O . ARG A 1 116 ? 5.814 25.111 2.485 1.00 60.97 116 ARG A O 1
ATOM 854 N N . ARG A 1 117 ? 5.359 22.993 3.074 1.00 60.84 117 ARG A N 1
ATOM 855 C CA . ARG A 1 117 ? 4.388 23.322 4.133 1.00 60.84 117 ARG A CA 1
ATOM 856 C C . ARG A 1 117 ? 5.067 23.618 5.470 1.00 60.84 117 ARG A C 1
ATOM 858 O O . ARG A 1 117 ? 4.531 24.387 6.266 1.00 60.84 117 ARG A O 1
ATOM 865 N N . LEU A 1 118 ? 6.247 23.049 5.698 1.00 52.41 118 LEU A N 1
ATOM 866 C CA . LEU A 1 118 ? 7.092 23.319 6.850 1.00 52.41 118 LEU A CA 1
ATOM 867 C C . LEU A 1 118 ? 7.963 24.555 6.582 1.00 52.41 118 LEU A C 1
ATOM 869 O O . LEU A 1 118 ? 9.109 24.474 6.164 1.00 52.41 118 LEU A O 1
ATOM 873 N N . GLN A 1 119 ? 7.402 25.698 6.969 1.00 53.16 119 GLN A N 1
ATOM 874 C CA . GLN A 1 119 ? 8.089 26.940 7.329 1.00 53.16 119 GLN A CA 1
ATOM 875 C C . GLN A 1 119 ? 8.320 27.978 6.231 1.00 53.16 119 GLN A C 1
ATOM 877 O O . GLN A 1 119 ? 8.559 27.686 5.069 1.00 53.16 119 GLN A O 1
ATOM 882 N N . ARG A 1 120 ? 8.295 29.233 6.698 1.00 64.44 120 ARG A N 1
ATOM 883 C CA . ARG A 1 120 ? 9.180 30.326 6.293 1.00 64.44 120 ARG A CA 1
ATOM 884 C C . ARG A 1 120 ? 10.622 29.973 6.721 1.00 64.44 120 ARG A C 1
ATOM 886 O O . ARG A 1 120 ? 10.879 30.040 7.922 1.00 64.44 120 ARG A O 1
ATOM 893 N N . PRO A 1 121 ? 11.575 29.652 5.823 1.00 52.19 121 PRO A N 1
ATOM 894 C CA . PRO A 1 121 ? 12.959 29.427 6.228 1.00 52.19 121 PRO A CA 1
ATOM 895 C C . PRO A 1 121 ? 13.953 30.229 5.367 1.00 52.19 121 PRO A C 1
ATOM 897 O O . PRO A 1 121 ? 13.710 30.598 4.218 1.00 52.19 121 PRO A O 1
ATOM 900 N N . ARG A 1 122 ? 15.118 30.523 5.948 1.00 63.19 122 ARG A N 1
ATOM 901 C CA . ARG A 1 122 ? 16.216 31.235 5.277 1.00 63.19 122 ARG A CA 1
ATOM 902 C C . ARG A 1 122 ? 16.800 30.395 4.133 1.00 63.19 122 ARG A C 1
ATOM 904 O O . ARG A 1 122 ? 16.975 29.186 4.279 1.00 63.19 122 ARG A O 1
ATOM 911 N N . ALA A 1 123 ? 17.196 31.073 3.050 1.00 60.28 123 ALA A N 1
ATOM 912 C CA . ALA A 1 123 ? 17.639 30.524 1.758 1.00 60.28 123 ALA A CA 1
ATOM 913 C C . ALA A 1 123 ? 18.625 29.334 1.816 1.00 60.28 123 ALA A C 1
ATOM 915 O O . ALA A 1 123 ? 18.619 28.483 0.931 1.00 60.28 123 ALA A O 1
ATOM 916 N N . ARG A 1 124 ? 19.434 29.224 2.879 1.00 60.47 124 ARG A N 1
ATOM 917 C CA . ARG A 1 124 ? 20.398 28.127 3.078 1.00 60.47 124 ARG A CA 1
ATOM 918 C C . ARG A 1 124 ? 19.756 26.733 3.168 1.00 60.47 124 ARG A C 1
ATOM 920 O O . ARG A 1 124 ? 20.395 25.766 2.771 1.00 60.47 124 ARG A O 1
ATOM 927 N N . HIS A 1 125 ? 18.502 26.614 3.614 1.00 56.84 125 HIS A N 1
ATOM 928 C CA . HIS A 1 125 ? 17.825 25.308 3.707 1.00 56.84 125 HIS A CA 1
ATOM 929 C C . HIS A 1 125 ? 17.422 24.731 2.337 1.00 56.84 125 HIS A C 1
ATOM 931 O O . HIS A 1 125 ? 17.381 23.510 2.173 1.00 56.84 125 HIS A O 1
ATOM 937 N N . TYR A 1 126 ? 17.198 25.580 1.328 1.00 62.66 126 TYR A N 1
ATOM 938 C CA . TYR A 1 126 ? 16.869 25.125 -0.027 1.00 62.66 126 TYR A CA 1
ATOM 939 C C . TYR A 1 126 ? 18.060 24.467 -0.719 1.00 62.66 126 TYR A C 1
ATOM 941 O O . TYR A 1 126 ? 17.889 23.448 -1.378 1.00 62.66 126 TYR A O 1
ATOM 949 N N . VAL A 1 127 ? 19.267 25.004 -0.522 1.00 70.81 127 VAL A N 1
ATOM 950 C CA . VAL A 1 127 ? 20.491 24.459 -1.127 1.00 70.81 127 VAL A CA 1
ATOM 951 C C . VAL A 1 127 ? 20.793 23.065 -0.583 1.00 70.81 127 VAL A C 1
ATOM 953 O O . VAL A 1 127 ? 21.090 22.164 -1.358 1.00 70.81 127 VAL A O 1
ATOM 956 N N . ILE A 1 128 ? 20.645 22.863 0.730 1.00 69.06 128 ILE A N 1
ATOM 957 C CA . ILE A 1 128 ? 20.874 21.560 1.375 1.00 69.06 128 ILE A CA 1
ATOM 958 C C . ILE A 1 128 ? 19.842 20.533 0.900 1.00 69.06 128 ILE A C 1
ATOM 960 O O . ILE A 1 128 ? 20.201 19.414 0.547 1.00 69.06 128 ILE A O 1
ATOM 964 N N . THR A 1 129 ? 18.568 20.926 0.833 1.00 70.19 129 THR A N 1
ATOM 965 C CA . THR A 1 129 ? 17.495 20.037 0.363 1.00 70.19 129 THR A CA 1
ATOM 966 C C . THR A 1 129 ? 17.694 19.660 -1.104 1.00 70.19 129 THR A C 1
ATOM 968 O O . THR A 1 129 ? 17.577 18.491 -1.460 1.00 70.19 129 THR A O 1
ATOM 971 N N . LEU A 1 130 ? 18.047 20.629 -1.952 1.00 75.62 130 LEU A N 1
ATOM 972 C CA . LEU A 1 130 ? 18.334 20.390 -3.364 1.00 75.62 130 LEU A CA 1
ATOM 973 C C . LEU A 1 130 ? 19.532 19.447 -3.534 1.00 75.62 130 LEU A C 1
ATOM 975 O O . LEU A 1 130 ? 19.446 18.500 -4.308 1.00 75.62 130 LEU A O 1
ATOM 979 N N . LEU A 1 131 ? 20.613 19.659 -2.776 1.00 72.56 131 LEU A N 1
ATOM 980 C CA . LEU A 1 131 ? 21.781 18.774 -2.775 1.00 72.56 131 LEU A CA 1
ATOM 981 C C . LEU A 1 131 ? 21.418 17.345 -2.369 1.00 72.56 131 LEU A C 1
ATOM 983 O O . LEU A 1 131 ? 21.876 16.403 -3.007 1.00 72.56 131 LEU A O 1
ATOM 987 N N . LEU A 1 132 ? 20.570 17.179 -1.353 1.00 75.06 132 LEU A N 1
ATOM 988 C CA . LEU A 1 132 ? 20.142 15.863 -0.885 1.00 75.06 132 LEU A CA 1
ATOM 989 C C . LEU A 1 132 ? 19.260 15.148 -1.918 1.00 75.06 132 LEU A C 1
ATOM 991 O O . LEU A 1 132 ? 19.448 13.959 -2.162 1.00 75.06 132 LEU A O 1
ATOM 995 N N . VAL A 1 133 ? 18.355 15.875 -2.582 1.00 77.31 133 VAL A N 1
ATOM 996 C CA . VAL A 1 133 ? 17.548 15.341 -3.691 1.00 77.31 133 VAL A CA 1
ATOM 997 C C . VAL A 1 133 ? 18.434 14.931 -4.868 1.00 77.31 133 VAL A C 1
ATOM 999 O O . VAL A 1 133 ? 18.270 13.834 -5.395 1.00 77.31 133 VAL A O 1
ATOM 1002 N N . VAL A 1 134 ? 19.398 15.768 -5.264 1.00 74.75 134 VAL A N 1
ATOM 1003 C CA . VAL A 1 134 ? 20.333 15.464 -6.360 1.00 74.75 134 VAL A CA 1
ATOM 1004 C C . VAL A 1 134 ? 21.215 14.263 -6.016 1.00 74.75 134 VAL A C 1
ATOM 1006 O O . VAL A 1 134 ? 21.377 13.375 -6.850 1.00 74.75 134 VAL A O 1
ATOM 1009 N N . ALA A 1 135 ? 21.734 14.188 -4.789 1.00 71.38 135 ALA A N 1
ATOM 1010 C CA . ALA A 1 135 ? 22.526 13.051 -4.327 1.00 71.38 135 ALA A CA 1
ATOM 1011 C C . ALA A 1 135 ? 21.706 11.752 -4.325 1.00 71.38 135 ALA A C 1
ATOM 1013 O O . ALA A 1 135 ? 22.178 10.725 -4.807 1.00 71.38 135 ALA A O 1
ATOM 1014 N N . LEU A 1 136 ? 20.455 11.800 -3.857 1.00 75.31 136 LEU A N 1
ATOM 1015 C CA . LEU A 1 136 ? 19.555 10.648 -3.868 1.00 75.31 136 LEU A CA 1
ATOM 1016 C C . LEU A 1 136 ? 19.243 10.189 -5.301 1.00 75.31 136 LEU A C 1
ATOM 1018 O O . LEU A 1 136 ? 19.318 8.996 -5.591 1.00 75.31 136 LEU A O 1
ATOM 1022 N N . LEU A 1 137 ? 18.948 11.125 -6.209 1.00 76.00 137 LEU A N 1
ATOM 1023 C CA . LEU A 1 137 ? 18.739 10.832 -7.630 1.00 76.00 137 LEU A CA 1
ATOM 1024 C C . LEU A 1 137 ? 19.984 10.208 -8.271 1.00 76.00 137 LEU A C 1
ATOM 1026 O O . LEU A 1 137 ? 19.856 9.245 -9.023 1.00 76.00 137 LEU A O 1
ATOM 1030 N N . ALA A 1 138 ? 21.179 10.706 -7.945 1.00 71.06 138 ALA A N 1
ATOM 1031 C CA . ALA A 1 138 ? 22.435 10.142 -8.431 1.00 71.06 138 ALA A CA 1
ATOM 1032 C C . ALA A 1 138 ? 22.644 8.701 -7.938 1.00 71.06 138 ALA A C 1
ATOM 1034 O O . ALA A 1 138 ? 22.997 7.836 -8.735 1.00 71.06 138 ALA A O 1
ATOM 1035 N N . VAL A 1 139 ? 22.362 8.415 -6.662 1.00 73.75 139 VAL A N 1
ATOM 1036 C CA . VAL A 1 139 ? 22.437 7.053 -6.102 1.00 73.75 139 VAL A CA 1
ATOM 1037 C C . VAL A 1 139 ? 21.424 6.118 -6.767 1.00 73.75 139 VAL A C 1
ATOM 1039 O O . VAL A 1 139 ? 21.779 4.999 -7.124 1.00 73.75 139 VAL A O 1
ATOM 1042 N N . LEU A 1 140 ? 20.185 6.567 -6.988 1.00 69.44 140 LEU A N 1
ATOM 1043 C CA . LEU A 1 140 ? 19.150 5.790 -7.683 1.00 69.44 140 LEU A CA 1
ATOM 1044 C C . LEU A 1 140 ? 19.526 5.486 -9.137 1.00 69.44 140 LEU A C 1
ATOM 1046 O O . LEU A 1 140 ? 19.339 4.359 -9.594 1.00 69.44 140 LEU A O 1
ATOM 1050 N N . LEU A 1 141 ? 20.078 6.469 -9.853 1.00 72.94 141 LEU A N 1
ATOM 1051 C CA . LEU A 1 141 ? 20.578 6.279 -11.215 1.00 72.94 141 LEU A CA 1
ATOM 1052 C C . LEU A 1 141 ? 21.747 5.292 -11.244 1.00 72.94 141 LEU A C 1
ATOM 1054 O O . LEU A 1 141 ? 21.765 4.403 -12.092 1.00 72.94 141 LEU A O 1
ATOM 1058 N N . LEU A 1 142 ? 22.683 5.404 -10.297 1.00 71.06 142 LEU A N 1
ATOM 1059 C CA . LEU A 1 142 ? 23.821 4.493 -10.190 1.00 71.06 142 LEU A CA 1
ATOM 1060 C C . LEU A 1 142 ? 23.366 3.062 -9.865 1.00 71.06 142 LEU A C 1
ATOM 1062 O O . LEU A 1 142 ? 23.817 2.114 -10.500 1.00 71.06 142 LEU A O 1
ATOM 1066 N N . ALA A 1 143 ? 22.427 2.905 -8.931 1.00 66.12 143 ALA A N 1
ATOM 1067 C CA . ALA A 1 143 ? 21.846 1.613 -8.586 1.00 66.12 143 ALA A CA 1
ATOM 1068 C C . ALA A 1 143 ? 21.110 0.988 -9.781 1.00 66.12 143 ALA A C 1
ATOM 1070 O O . ALA A 1 143 ? 21.310 -0.188 -10.068 1.00 66.12 143 ALA A O 1
ATOM 1071 N N . GLY A 1 144 ? 20.322 1.773 -10.524 1.00 64.88 144 GLY A N 1
ATOM 1072 C CA . GLY A 1 144 ? 19.642 1.315 -11.739 1.00 64.88 144 GLY A CA 1
ATOM 1073 C C . GLY A 1 144 ? 20.604 0.925 -12.866 1.00 64.88 144 GLY A C 1
ATOM 1074 O O . GLY A 1 144 ? 20.368 -0.065 -13.554 1.00 64.88 144 GLY A O 1
ATOM 1075 N N . ALA A 1 145 ? 21.717 1.646 -13.019 1.00 63.56 145 ALA A N 1
ATOM 1076 C CA . ALA A 1 145 ? 22.752 1.350 -14.010 1.00 63.56 145 ALA A CA 1
ATOM 1077 C C . ALA A 1 145 ? 23.571 0.084 -13.694 1.00 63.56 145 ALA A C 1
ATOM 1079 O O . ALA A 1 145 ? 24.194 -0.473 -14.595 1.00 63.56 145 ALA A O 1
ATOM 1080 N N . LEU A 1 146 ? 23.557 -0.393 -12.444 1.00 55.81 146 LEU A N 1
ATOM 1081 C CA . LEU A 1 146 ? 24.245 -1.618 -12.016 1.00 55.81 146 LEU A CA 1
ATOM 1082 C C . LEU A 1 146 ? 23.382 -2.887 -12.145 1.00 55.81 146 LEU A C 1
ATOM 1084 O O . LEU A 1 146 ? 23.923 -3.991 -12.184 1.00 55.81 146 LEU A O 1
ATOM 1088 N N . VAL A 1 147 ? 22.057 -2.755 -12.284 1.00 52.16 147 VAL A N 1
ATOM 1089 C CA . VAL A 1 147 ? 21.137 -3.890 -12.498 1.00 52.16 147 VAL A CA 1
ATOM 1090 C C . VAL A 1 147 ? 21.417 -4.705 -13.778 1.00 52.16 147 VAL A C 1
ATOM 1092 O O . VAL A 1 147 ? 21.338 -5.932 -13.698 1.00 52.16 147 VAL A O 1
ATOM 1095 N N . PRO A 1 148 ? 21.787 -4.132 -14.946 1.00 49.62 148 PRO A N 1
ATOM 1096 C CA . PRO A 1 148 ? 22.002 -4.940 -16.147 1.00 49.62 148 PRO A CA 1
ATOM 1097 C C . PRO A 1 148 ? 23.307 -5.760 -16.132 1.00 49.62 148 PRO A C 1
ATOM 1099 O O . PRO A 1 148 ? 23.510 -6.563 -17.037 1.00 49.62 148 PRO A O 1
ATOM 1102 N N . ALA A 1 149 ? 24.189 -5.609 -15.133 1.00 50.00 149 ALA A N 1
ATOM 1103 C CA . ALA A 1 149 ? 25.493 -6.286 -15.117 1.00 50.00 149 ALA A CA 1
ATOM 1104 C C . ALA A 1 149 ? 25.506 -7.652 -14.399 1.00 50.00 149 ALA A C 1
ATOM 1106 O O . ALA A 1 149 ? 26.445 -8.424 -14.583 1.00 50.00 149 ALA A O 1
ATOM 1107 N N . VAL A 1 150 ? 24.487 -7.973 -13.592 1.00 49.44 150 VAL A N 1
ATOM 1108 C CA . VAL A 1 150 ? 24.459 -9.206 -12.769 1.00 49.44 150 VAL A CA 1
ATOM 1109 C C . VAL A 1 150 ? 23.699 -10.360 -13.441 1.00 49.44 150 VAL A C 1
ATOM 1111 O O . VAL A 1 150 ? 23.865 -11.509 -13.055 1.00 49.44 150 VAL A O 1
ATOM 1114 N N . LEU A 1 151 ? 22.923 -10.092 -14.494 1.00 50.00 151 LEU A N 1
ATOM 1115 C CA . LEU A 1 151 ? 22.095 -11.092 -15.190 1.00 50.00 151 LEU A CA 1
ATOM 1116 C C . LEU A 1 151 ? 22.797 -11.816 -16.357 1.00 50.00 151 LEU A C 1
ATOM 1118 O O . LEU A 1 151 ? 22.128 -12.487 -17.136 1.00 50.00 151 LEU A O 1
ATOM 1122 N N . ASN A 1 152 ? 24.124 -11.697 -16.487 1.00 44.62 152 ASN A N 1
ATOM 1123 C CA . ASN A 1 152 ? 24.890 -12.366 -17.548 1.00 44.62 152 ASN A CA 1
ATOM 1124 C C . ASN A 1 152 ? 26.154 -13.089 -17.035 1.00 44.62 152 ASN A C 1
ATOM 1126 O O . ASN A 1 152 ? 27.230 -12.968 -17.625 1.00 44.62 152 ASN A O 1
ATOM 1130 N N . ARG A 1 153 ? 26.034 -13.812 -15.916 1.00 39.56 153 ARG A N 1
ATOM 1131 C CA . ARG A 1 153 ? 26.973 -14.870 -15.512 1.00 39.56 153 ARG A CA 1
ATOM 1132 C C . ARG A 1 153 ? 26.221 -16.110 -15.072 1.00 39.56 153 ARG A C 1
ATOM 1134 O O . ARG A 1 153 ? 25.194 -15.938 -14.383 1.00 39.56 153 ARG A O 1
#